Protein AF-A0A7J6SB47-F1 (afdb_monomer_lite)

pLDDT: mean 70.58, std 22.75, range [30.33, 93.31]

Sequence (101 aa):
FSFPIIGRFSPGEYVHVGPRTVVKAASIGNYVRIEEDCCLGEGCVVKGHSVILAGTKVPSRATVPPFHIVGPAAKGREGSKGGGKHGWSWSVYSVSVVRGA

InterPro domains:
  IPR011004 Trimeric LpxA-like superfamily [SSF51161] (7-70)
  IPR047125 Dynactin subunit 5 [PTHR46126] (12-71)

Foldseek 3Di:
DDAAADDAEDAEACEAAAECEHDLENEHEHQEYEYECEYEEHPEYEYECEYEDYNAYHYHVHYQDHNFYFYHDPPDPDDDDDDDDDDDPRPRPPPPDPDDD

Secondary structure (DSSP, 8-state):
----B-S-----TT-EE-TT-EE--SEE-TT-EE-TT-EEPTT-EE-TT-EE-TT-EEPTT-EE-TT-EE-PPP-PPS------SSS--------------

Structure (mmCIF, N/CA/C/O backbone):
data_AF-A0A7J6SB47-F1
#
_entry.id   AF-A0A7J6SB47-F1
#
loop_
_atom_site.group_PDB
_atom_site.id
_atom_site.type_symbol
_atom_site.label_atom_id
_atom_site.label_alt_id
_atom_site.label_comp_id
_atom_site.label_asym_id
_atom_site.label_entity_id
_atom_site.label_seq_id
_atom_site.pdbx_PDB_ins_code
_atom_site.Cartn_x
_atom_site.Cartn_y
_atom_site.Cartn_z
_atom_site.occupancy
_atom_site.B_iso_or_equiv
_atom_site.auth_seq_id
_atom_site.auth_comp_id
_atom_site.auth_asym_id
_atom_site.auth_atom_id
_atom_site.pdbx_PDB_model_num
ATOM 1 N N . PHE A 1 1 ? -4.007 -15.152 13.406 1.00 44.31 1 PHE A N 1
ATOM 2 C CA . PHE A 1 1 ? -4.472 -13.757 13.276 1.00 44.31 1 PHE A CA 1
ATOM 3 C C . PHE A 1 1 ? -4.820 -13.511 11.814 1.00 44.31 1 PHE A C 1
ATOM 5 O O . PHE A 1 1 ? -3.919 -13.311 11.015 1.00 44.31 1 PHE A O 1
ATOM 12 N N . SER A 1 2 ? -6.093 -13.667 11.442 1.00 42.19 2 SER A N 1
ATOM 13 C CA . SER A 1 2 ? -6.549 -13.512 10.053 1.00 42.19 2 SER A CA 1
ATOM 14 C C . SER A 1 2 ? -6.958 -12.057 9.834 1.00 42.19 2 SER A C 1
ATOM 16 O O . SER A 1 2 ? -7.840 -11.560 10.534 1.00 42.19 2 SER A O 1
ATOM 18 N N . PHE A 1 3 ? -6.279 -11.356 8.930 1.00 54.59 3 PHE A N 1
ATOM 19 C CA . PHE A 1 3 ? -6.657 -10.001 8.537 1.00 54.59 3 PHE A CA 1
ATOM 20 C C . PHE A 1 3 ? -7.805 -10.092 7.531 1.00 54.59 3 PHE A C 1
ATOM 22 O O . PHE A 1 3 ? -7.749 -10.940 6.639 1.00 54.59 3 PHE A O 1
ATOM 29 N N . PRO A 1 4 ? -8.850 -9.257 7.644 1.00 64.88 4 PRO A N 1
ATOM 30 C CA . PRO A 1 4 ? -9.959 -9.287 6.704 1.00 64.88 4 PRO A CA 1
ATOM 31 C C . PRO A 1 4 ? -9.487 -8.766 5.340 1.00 64.88 4 PRO A C 1
ATOM 33 O O . 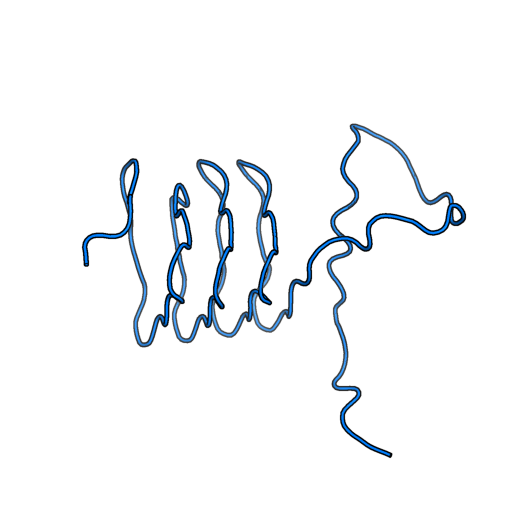PRO A 1 4 ? -9.461 -7.561 5.084 1.00 64.88 4 PRO A O 1
ATOM 36 N N . ILE A 1 5 ? -9.098 -9.697 4.472 1.00 67.50 5 ILE A N 1
ATOM 37 C CA . ILE A 1 5 ? -8.864 -9.463 3.051 1.00 67.50 5 ILE A CA 1
ATOM 38 C C . ILE A 1 5 ? -10.208 -9.670 2.358 1.00 67.50 5 ILE A C 1
ATOM 40 O O . ILE A 1 5 ? -10.733 -10.782 2.322 1.00 67.50 5 ILE A O 1
ATOM 44 N N . ILE A 1 6 ? -10.795 -8.586 1.856 1.00 64.50 6 ILE A N 1
ATOM 45 C CA . ILE A 1 6 ? -12.125 -8.617 1.239 1.00 64.50 6 ILE A CA 1
ATOM 46 C C . ILE A 1 6 ? -11.943 -8.389 -0.262 1.00 64.50 6 ILE A C 1
ATOM 48 O O . ILE A 1 6 ? -11.635 -7.277 -0.685 1.00 64.50 6 ILE A O 1
ATOM 52 N N . GLY A 1 7 ? -12.133 -9.447 -1.055 1.00 67.38 7 GLY A N 1
ATOM 53 C CA . GLY A 1 7 ? -12.016 -9.425 -2.517 1.00 67.38 7 GLY A CA 1
ATOM 54 C C . GLY A 1 7 ? -10.735 -10.069 -3.060 1.00 67.38 7 GLY A C 1
ATOM 55 O O . GLY A 1 7 ? -10.017 -10.775 -2.352 1.00 67.38 7 GLY A O 1
ATOM 56 N N . ARG A 1 8 ? -10.462 -9.853 -4.355 1.00 67.31 8 ARG A N 1
ATOM 57 C CA . ARG A 1 8 ? -9.254 -10.357 -5.025 1.00 67.31 8 ARG A CA 1
ATOM 58 C C . ARG A 1 8 ? -8.051 -9.522 -4.598 1.00 67.31 8 ARG A C 1
ATOM 60 O O . ARG A 1 8 ? -7.910 -8.376 -5.011 1.00 67.31 8 ARG A O 1
ATOM 67 N N . PHE A 1 9 ? -7.185 -10.129 -3.803 1.00 78.81 9 PHE A N 1
ATOM 68 C CA . PHE A 1 9 ? -5.968 -9.521 -3.288 1.00 78.81 9 PHE A CA 1
ATOM 69 C C . PHE A 1 9 ? -4.747 -10.086 -4.011 1.00 78.81 9 PHE A C 1
ATOM 71 O O . PHE A 1 9 ? -4.532 -11.295 -4.010 1.00 78.81 9 PHE A O 1
ATOM 78 N N . SER A 1 10 ? -3.962 -9.210 -4.637 1.00 82.56 10 SER A N 1
ATOM 79 C CA . SER A 1 10 ? -2.716 -9.566 -5.322 1.00 82.56 10 SER A CA 1
ATOM 80 C C . SER A 1 10 ? -1.556 -8.783 -4.699 1.00 82.56 10 SER A C 1
ATOM 82 O O . SER A 1 10 ? -1.293 -7.657 -5.135 1.00 82.56 10 SER A O 1
ATOM 84 N N . PRO A 1 11 ? -0.907 -9.316 -3.647 1.00 84.94 11 PRO A N 1
ATOM 85 C CA . PRO A 1 11 ? 0.294 -8.717 -3.088 1.00 84.94 11 PRO A CA 1
ATOM 86 C C . PRO A 1 11 ? 1.497 -8.976 -3.995 1.00 84.94 11 PRO A C 1
ATOM 88 O O . PRO A 1 11 ? 1.639 -10.059 -4.561 1.00 84.94 11 PRO A O 1
ATOM 91 N N . GLY A 1 12 ? 2.364 -7.978 -4.114 1.00 87.56 12 GLY A N 1
ATOM 92 C CA . GLY A 1 12 ? 3.689 -8.134 -4.692 1.00 87.56 12 GLY A CA 1
ATOM 93 C C . GLY A 1 12 ? 4.674 -8.805 -3.733 1.00 87.56 12 GLY A C 1
ATOM 94 O O . GLY A 1 12 ? 4.320 -9.314 -2.667 1.00 87.56 12 GLY A O 1
ATOM 95 N N . GLU A 1 13 ? 5.945 -8.757 -4.101 1.00 91.25 13 GLU A N 1
ATOM 96 C CA . GLU A 1 13 ? 7.050 -9.260 -3.288 1.00 91.25 13 GLU A CA 1
ATOM 97 C C . GLU A 1 13 ? 7.406 -8.272 -2.168 1.00 91.25 13 GLU A C 1
ATOM 99 O O . GLU A 1 13 ? 7.343 -7.054 -2.351 1.00 91.25 13 GLU A O 1
ATOM 104 N N . TYR A 1 14 ? 7.805 -8.787 -1.001 1.00 90.94 14 TYR A N 1
ATOM 105 C CA . TYR A 1 14 ? 8.198 -7.978 0.163 1.00 90.94 14 TYR A CA 1
ATOM 106 C C . TYR A 1 14 ? 7.128 -6.971 0.622 1.00 90.94 14 TYR A C 1
ATOM 108 O O . TYR A 1 14 ? 7.434 -5.831 0.979 1.00 90.94 14 TYR A O 1
ATOM 116 N N . VAL A 1 15 ? 5.861 -7.393 0.625 1.00 90.56 15 VAL A N 1
ATOM 117 C CA . VAL A 1 15 ? 4.756 -6.601 1.175 1.00 90.56 15 VAL A CA 1
ATOM 118 C C . VAL A 1 15 ? 4.632 -6.855 2.671 1.00 90.56 15 VAL A C 1
ATOM 120 O O . VAL A 1 15 ? 4.433 -7.987 3.110 1.00 90.56 15 VAL A O 1
ATOM 123 N N . HIS A 1 16 ? 4.708 -5.786 3.457 1.00 90.62 16 HIS A N 1
ATOM 124 C CA . HIS A 1 16 ? 4.464 -5.837 4.893 1.00 90.62 16 HIS A CA 1
ATOM 125 C C . HIS A 1 16 ? 3.112 -5.202 5.213 1.00 90.62 16 HIS A C 1
ATOM 127 O O . HIS A 1 16 ? 2.862 -4.066 4.811 1.00 90.62 16 HIS A O 1
ATOM 133 N N . VAL A 1 17 ? 2.259 -5.916 5.951 1.00 89.88 17 VAL A N 1
ATOM 134 C CA . VAL A 1 17 ? 0.939 -5.432 6.380 1.00 89.88 17 VAL A CA 1
ATOM 135 C C . VAL A 1 17 ? 0.876 -5.432 7.900 1.00 89.88 17 VAL A C 1
ATOM 137 O O . VAL A 1 17 ? 1.010 -6.479 8.532 1.00 89.88 17 VAL A O 1
ATOM 140 N N . GLY A 1 18 ? 0.690 -4.249 8.480 1.00 89.88 18 GLY A N 1
ATOM 141 C CA . GLY A 1 18 ? 0.565 -4.069 9.919 1.00 89.88 18 GLY A CA 1
ATOM 142 C C . GLY A 1 18 ? -0.736 -4.642 10.494 1.00 89.88 18 GLY A C 1
ATOM 143 O O . GLY A 1 18 ? -1.700 -4.900 9.767 1.00 89.88 18 GLY A O 1
ATOM 144 N N . PRO A 1 19 ? -0.784 -4.848 11.820 1.00 88.62 19 PRO A N 1
ATOM 145 C CA . PRO A 1 19 ? -1.958 -5.377 12.493 1.00 88.62 19 PRO A CA 1
ATOM 146 C C . PRO A 1 19 ? -3.172 -4.446 12.377 1.00 88.62 19 PRO A C 1
ATOM 148 O O . PRO A 1 19 ? -3.030 -3.240 12.201 1.00 88.62 19 PRO A O 1
ATOM 151 N N . ARG A 1 20 ? -4.383 -5.013 12.496 1.00 87.38 20 ARG A N 1
ATOM 152 C CA . ARG A 1 20 ? -5.676 -4.292 12.419 1.00 87.38 20 ARG A CA 1
ATOM 153 C C . ARG A 1 20 ? -5.935 -3.559 11.093 1.00 87.38 20 ARG A C 1
ATOM 155 O O . ARG A 1 20 ? -6.937 -2.865 10.958 1.00 87.38 20 ARG A O 1
ATOM 162 N N . THR A 1 21 ? -5.084 -3.768 10.093 1.00 86.94 21 THR A N 1
ATOM 163 C CA . THR A 1 21 ? -5.264 -3.210 8.758 1.00 86.94 21 THR A CA 1
ATOM 164 C C . THR A 1 21 ? -6.321 -3.984 7.976 1.00 86.94 21 THR A C 1
ATOM 166 O O . THR A 1 21 ? -6.327 -5.217 7.938 1.00 86.94 21 THR A O 1
ATOM 169 N N . VAL A 1 22 ? -7.214 -3.242 7.323 1.00 87.81 22 VAL A N 1
ATOM 170 C CA . VAL A 1 22 ? -8.248 -3.773 6.432 1.00 87.81 22 VAL A CA 1
ATOM 171 C C . VAL A 1 22 ? -7.830 -3.501 4.996 1.00 87.81 22 VAL A C 1
ATOM 173 O O . VAL A 1 22 ? -7.711 -2.345 4.581 1.00 87.81 22 VAL A O 1
ATOM 176 N N . VAL A 1 23 ? -7.642 -4.568 4.221 1.00 87.00 23 VAL A N 1
ATOM 177 C CA . VAL A 1 23 ? -7.234 -4.468 2.820 1.00 87.00 23 VAL A CA 1
ATOM 178 C C . VAL A 1 23 ? -8.386 -4.882 1.914 1.00 87.00 23 VAL A C 1
ATOM 180 O O . VAL A 1 23 ? -8.715 -6.062 1.808 1.00 87.00 23 VAL A O 1
ATOM 183 N N . LYS A 1 24 ? -8.981 -3.895 1.236 1.00 84.88 24 LYS A N 1
ATOM 184 C CA . LYS A 1 24 ? -9.910 -4.105 0.109 1.00 84.88 24 LYS A CA 1
ATOM 185 C C . LYS A 1 24 ? -9.255 -3.779 -1.244 1.00 84.88 24 LYS A C 1
ATOM 187 O O . LYS A 1 24 ? -9.920 -3.731 -2.276 1.00 84.88 24 LYS A O 1
ATOM 192 N N . ALA A 1 25 ? -7.948 -3.513 -1.228 1.00 66.06 25 ALA A N 1
ATOM 193 C CA . ALA A 1 25 ? -7.160 -3.138 -2.394 1.00 66.06 25 ALA A CA 1
ATOM 194 C C . ALA A 1 25 ? -7.136 -4.256 -3.439 1.00 66.06 25 ALA A C 1
ATOM 196 O O . ALA A 1 25 ? -6.976 -5.426 -3.094 1.00 66.06 25 ALA A O 1
ATOM 197 N N . ALA A 1 26 ? -7.204 -3.877 -4.715 1.00 68.75 26 ALA A N 1
ATOM 198 C CA . ALA A 1 26 ? -7.133 -4.837 -5.815 1.00 68.75 26 ALA A CA 1
ATOM 199 C C . ALA A 1 26 ? -5.687 -5.209 -6.186 1.00 68.75 26 ALA A C 1
ATOM 201 O O . ALA A 1 26 ? -5.443 -6.320 -6.651 1.00 68.75 26 ALA A O 1
ATOM 202 N N . SER A 1 27 ? -4.722 -4.299 -5.987 1.00 86.56 27 SER A N 1
ATOM 203 C CA . SER A 1 27 ? -3.326 -4.525 -6.380 1.00 86.56 27 SER A CA 1
ATOM 204 C C . SER A 1 27 ? -2.350 -3.807 -5.453 1.00 86.56 27 SER A C 1
ATOM 206 O O . SER A 1 27 ? -2.414 -2.582 -5.310 1.00 86.56 27 SER A O 1
ATOM 208 N N . ILE A 1 28 ? -1.417 -4.562 -4.871 1.00 90.44 28 ILE A N 1
ATOM 209 C CA . ILE A 1 28 ? -0.289 -4.026 -4.101 1.00 90.44 28 ILE A CA 1
ATOM 210 C C . ILE A 1 28 ? 1.006 -4.395 -4.824 1.00 90.44 28 ILE A C 1
ATOM 212 O O . ILE A 1 28 ? 1.222 -5.557 -5.143 1.00 90.44 28 ILE A O 1
ATOM 216 N N . GLY A 1 29 ? 1.848 -3.404 -5.104 1.00 90.44 29 GLY A N 1
ATOM 217 C CA . GLY A 1 29 ? 3.145 -3.587 -5.749 1.00 90.44 29 GLY A CA 1
ATOM 218 C C . GLY A 1 29 ? 4.220 -4.143 -4.813 1.00 90.44 29 GLY A C 1
ATOM 219 O O . GLY A 1 29 ? 3.975 -4.431 -3.645 1.00 90.44 29 GLY A O 1
ATOM 220 N N . ASN A 1 30 ? 5.437 -4.263 -5.339 1.00 92.38 30 ASN A N 1
ATOM 221 C CA . ASN A 1 30 ? 6.582 -4.800 -4.601 1.00 92.38 30 ASN A CA 1
ATOM 222 C C . ASN A 1 30 ? 7.159 -3.772 -3.616 1.00 92.38 30 ASN A C 1
ATOM 224 O O . ASN A 1 30 ? 7.093 -2.564 -3.864 1.00 92.38 30 ASN A O 1
ATOM 228 N N . TYR A 1 31 ? 7.770 -4.244 -2.528 1.00 93.31 31 TYR A N 1
ATOM 229 C CA . TYR A 1 31 ? 8.404 -3.402 -1.503 1.00 93.31 31 TYR A CA 1
ATOM 230 C C . TYR A 1 31 ? 7.456 -2.352 -0.906 1.00 93.31 31 TYR A C 1
ATOM 232 O O . TYR A 1 31 ? 7.833 -1.199 -0.688 1.00 93.31 31 TYR A O 1
ATOM 240 N N . VAL A 1 32 ? 6.201 -2.738 -0.672 1.00 91.88 32 VAL A N 1
ATOM 241 C CA . VAL A 1 32 ? 5.197 -1.869 -0.052 1.00 91.88 32 VAL A CA 1
ATOM 242 C C . VAL A 1 32 ? 5.144 -2.128 1.446 1.00 91.88 32 VAL A C 1
ATOM 244 O O . VAL A 1 32 ? 5.019 -3.270 1.896 1.00 91.88 32 VAL A O 1
ATOM 247 N N . ARG A 1 33 ? 5.186 -1.051 2.230 1.00 91.75 33 ARG A N 1
ATOM 248 C CA . ARG A 1 33 ? 5.047 -1.116 3.686 1.00 91.75 33 ARG A CA 1
ATOM 249 C C . ARG A 1 33 ? 3.735 -0.474 4.101 1.00 91.75 33 ARG A C 1
ATOM 251 O O . ARG A 1 33 ? 3.547 0.720 3.904 1.00 91.75 33 ARG A O 1
ATOM 258 N N . ILE A 1 34 ? 2.844 -1.261 4.684 1.00 91.50 34 ILE A N 1
ATOM 259 C CA . ILE A 1 34 ? 1.592 -0.792 5.271 1.00 91.50 34 ILE A CA 1
ATOM 260 C C . ILE A 1 34 ? 1.700 -0.957 6.779 1.00 91.50 34 ILE A C 1
ATOM 262 O O . ILE A 1 34 ? 1.995 -2.048 7.270 1.00 91.50 34 ILE A O 1
ATOM 266 N N . GLU A 1 35 ? 1.506 0.135 7.504 1.00 92.19 35 GLU A N 1
ATOM 267 C CA . GLU A 1 35 ? 1.522 0.142 8.963 1.00 92.19 35 GLU A CA 1
ATOM 268 C C . GLU A 1 35 ? 0.186 -0.351 9.551 1.00 92.19 35 GLU A C 1
ATOM 270 O O . GLU A 1 35 ? -0.624 -0.983 8.868 1.00 92.19 35 GLU A O 1
ATOM 275 N N . GLU A 1 36 ? -0.005 -0.167 10.856 1.00 91.75 36 GLU A N 1
ATOM 276 C CA . GLU A 1 36 ? -1.184 -0.633 11.587 1.00 91.75 36 GLU A CA 1
ATOM 277 C C . GLU A 1 36 ? -2.410 0.277 11.419 1.00 91.75 36 GLU A C 1
ATOM 279 O O . GLU A 1 36 ? -2.298 1.446 11.042 1.00 91.75 36 GLU A O 1
ATOM 284 N N . ASP A 1 37 ? -3.598 -0.277 11.683 1.00 89.38 37 ASP A N 1
ATOM 285 C CA . ASP A 1 37 ? -4.887 0.438 11.636 1.00 89.38 37 ASP A CA 1
ATOM 286 C C . ASP A 1 37 ? -5.155 1.170 10.305 1.00 89.38 37 ASP A C 1
ATOM 288 O O . ASP A 1 37 ? -5.847 2.191 10.250 1.00 89.38 37 ASP A O 1
ATOM 292 N N . CYS A 1 38 ? -4.602 0.657 9.206 1.00 88.00 38 CYS A N 1
ATOM 293 C CA . CYS A 1 38 ? -4.815 1.227 7.884 1.00 88.00 38 CYS A CA 1
ATOM 294 C C . CYS A 1 38 ? -6.101 0.682 7.251 1.00 88.00 38 CYS A C 1
ATOM 296 O O . CYS A 1 38 ? -6.440 -0.495 7.386 1.00 88.00 38 CYS A O 1
ATOM 298 N N . CYS A 1 39 ? -6.797 1.519 6.484 1.00 88.25 39 CYS A N 1
ATOM 299 C CA . CYS A 1 39 ? -7.945 1.092 5.685 1.00 88.25 39 CYS A CA 1
ATOM 300 C C . CYS A 1 39 ? -7.670 1.362 4.211 1.00 88.25 39 CYS A C 1
ATOM 302 O O . CYS A 1 39 ? -7.668 2.517 3.781 1.00 88.25 39 CYS A O 1
ATOM 304 N N . LEU A 1 40 ? -7.477 0.302 3.430 1.00 87.94 40 LEU A N 1
ATOM 305 C CA . LEU A 1 40 ? -7.348 0.399 1.981 1.00 87.94 40 LEU A CA 1
ATOM 306 C C . LEU A 1 40 ? -8.704 0.162 1.319 1.00 87.94 40 LEU A C 1
ATOM 308 O O . LEU A 1 40 ? -9.316 -0.892 1.508 1.00 87.94 40 LEU A O 1
ATOM 312 N N . GLY A 1 41 ? -9.172 1.160 0.571 1.00 85.12 41 GLY A N 1
ATOM 313 C CA . GLY A 1 41 ? -10.442 1.136 -0.141 1.00 85.12 41 GLY A CA 1
ATOM 314 C C . GLY A 1 41 ? -10.491 0.121 -1.281 1.00 85.12 41 GLY A C 1
ATOM 315 O O . GLY A 1 41 ? -9.481 -0.415 -1.735 1.00 85.12 41 GLY A O 1
ATOM 316 N N . GLU A 1 42 ? -11.703 -0.141 -1.756 1.00 85.06 42 GLU A N 1
ATOM 317 C CA . GLU A 1 42 ? -11.942 -1.128 -2.805 1.00 85.06 42 GLU A CA 1
ATOM 318 C C . GLU A 1 42 ? -11.341 -0.681 -4.140 1.00 85.06 42 GLU A C 1
ATOM 320 O O . GLU A 1 42 ? -11.516 0.465 -4.564 1.00 85.06 42 GLU A O 1
ATOM 325 N N . GLY A 1 43 ? -10.619 -1.576 -4.815 1.00 81.50 43 GLY A N 1
ATOM 326 C CA . GLY A 1 43 ? -10.035 -1.268 -6.122 1.00 81.50 43 GLY A CA 1
ATOM 327 C C . GLY A 1 43 ? -8.911 -0.231 -6.078 1.00 81.50 43 GLY A C 1
ATOM 328 O O . GLY A 1 43 ? -8.534 0.286 -7.128 1.00 81.50 43 GLY A O 1
ATOM 329 N N . CYS A 1 44 ? -8.381 0.108 -4.896 1.00 85.62 44 CYS A N 1
ATOM 330 C CA . CYS A 1 44 ? -7.201 0.958 -4.831 1.00 85.62 44 CYS A CA 1
ATOM 331 C C . CYS A 1 44 ? -5.964 0.206 -5.346 1.00 85.62 44 CYS A C 1
ATOM 333 O O . CYS A 1 44 ? -5.845 -1.018 -5.199 1.00 85.62 44 CYS A O 1
ATOM 335 N N . VAL A 1 45 ? -5.041 0.963 -5.931 1.00 87.50 45 VAL A N 1
ATOM 336 C CA . VAL A 1 45 ? -3.786 0.463 -6.495 1.00 87.50 45 VAL A CA 1
ATOM 337 C C . VAL A 1 45 ? -2.638 1.109 -5.740 1.00 87.50 45 VAL A C 1
ATOM 339 O O . VAL A 1 45 ? -2.475 2.328 -5.783 1.00 87.50 45 VAL A O 1
ATOM 342 N N . VAL A 1 46 ? -1.830 0.298 -5.063 1.00 88.94 46 VAL A N 1
ATOM 343 C CA . VAL A 1 46 ? -0.613 0.767 -4.397 1.00 88.94 46 VAL A CA 1
ATOM 344 C C . VAL A 1 46 ? 0.577 0.341 -5.235 1.00 88.94 46 VAL A C 1
ATOM 346 O O . VAL A 1 46 ? 0.851 -0.851 -5.347 1.00 88.94 46 VAL A O 1
ATOM 349 N N . LYS A 1 47 ? 1.265 1.294 -5.866 1.00 89.56 47 LYS A N 1
ATOM 350 C CA . LYS A 1 47 ? 2.481 0.992 -6.631 1.00 89.56 47 LYS A CA 1
ATOM 351 C C . LYS A 1 47 ? 3.664 0.722 -5.691 1.00 89.56 47 LYS A C 1
ATOM 353 O O . LYS A 1 47 ? 3.597 0.994 -4.496 1.00 89.56 47 LYS A O 1
ATOM 358 N N . GLY A 1 48 ? 4.720 0.124 -6.241 1.00 89.50 48 GLY A N 1
ATOM 359 C CA . GLY A 1 48 ? 5.859 -0.351 -5.458 1.00 89.50 48 GLY A CA 1
ATOM 360 C C . GLY A 1 48 ? 6.689 0.757 -4.804 1.00 89.50 48 GLY A C 1
ATOM 361 O O . GLY A 1 48 ? 6.637 1.914 -5.223 1.00 89.50 48 GLY A O 1
ATOM 362 N N . HIS A 1 49 ? 7.474 0.380 -3.792 1.00 90.38 49 HIS A N 1
ATOM 363 C CA . HIS A 1 49 ? 8.308 1.283 -2.982 1.00 90.38 49 HIS A CA 1
ATOM 364 C C . HIS A 1 49 ? 7.536 2.376 -2.232 1.00 90.38 49 HIS A C 1
ATOM 366 O O . HIS A 1 49 ? 8.093 3.426 -1.909 1.00 90.38 49 HIS A O 1
ATOM 372 N N . SER A 1 50 ? 6.256 2.141 -1.959 1.00 89.06 50 SER A N 1
ATOM 373 C CA . SER A 1 50 ? 5.409 3.098 -1.256 1.00 89.06 50 SER A CA 1
ATOM 374 C C . SER A 1 50 ? 5.148 2.670 0.183 1.00 89.06 50 SER A C 1
ATOM 376 O O . SER A 1 50 ? 5.111 1.480 0.513 1.00 89.06 50 SER A O 1
ATOM 378 N N . VAL A 1 51 ? 4.975 3.664 1.049 1.00 90.31 51 VAL A N 1
ATOM 379 C CA . VAL A 1 51 ? 4.761 3.477 2.485 1.00 90.31 51 VAL A CA 1
ATOM 380 C C . VAL A 1 51 ? 3.425 4.093 2.872 1.00 90.31 51 VAL A C 1
ATOM 382 O O . VAL A 1 51 ? 3.174 5.260 2.591 1.00 90.31 51 VAL A O 1
ATOM 385 N N . ILE A 1 52 ? 2.569 3.312 3.519 1.00 89.69 52 ILE A N 1
ATOM 386 C CA . ILE A 1 52 ? 1.294 3.753 4.080 1.00 89.69 52 ILE A CA 1
ATOM 387 C C . ILE A 1 52 ? 1.463 3.819 5.599 1.00 89.69 52 ILE A C 1
ATOM 389 O O . ILE A 1 52 ? 1.677 2.785 6.232 1.00 89.69 52 ILE A O 1
ATOM 393 N N . LEU A 1 53 ? 1.392 5.026 6.162 1.00 90.88 53 LEU A N 1
ATOM 394 C CA . LEU A 1 53 ? 1.570 5.263 7.598 1.00 90.88 53 LEU A CA 1
ATOM 395 C C . LEU A 1 53 ? 0.345 4.827 8.406 1.00 90.88 53 LEU A C 1
ATOM 397 O O . LEU A 1 53 ? -0.767 4.758 7.873 1.00 90.88 53 LEU A O 1
ATOM 401 N N . ALA A 1 54 ? 0.539 4.597 9.702 1.00 89.44 54 ALA A N 1
ATOM 402 C CA . ALA A 1 54 ? -0.499 4.110 10.599 1.00 89.44 54 ALA A CA 1
ATOM 403 C C . ALA A 1 54 ? -1.740 5.019 10.609 1.00 89.44 54 ALA A C 1
ATOM 405 O O . ALA A 1 54 ? -1.644 6.250 10.548 1.00 89.44 54 ALA A O 1
ATOM 406 N N . GLY A 1 55 ? -2.928 4.411 10.660 1.00 86.50 55 GLY A N 1
ATOM 407 C CA . GLY A 1 55 ? -4.203 5.140 10.657 1.00 86.50 55 GLY A CA 1
ATOM 408 C C . GLY A 1 55 ? -4.582 5.786 9.316 1.00 86.50 55 GLY A C 1
ATOM 409 O O . GLY A 1 55 ? -5.560 6.539 9.247 1.00 86.50 55 GLY A O 1
ATOM 410 N N . THR A 1 56 ? -3.839 5.516 8.237 1.00 85.94 56 THR A N 1
ATOM 411 C CA . THR A 1 56 ? -4.152 6.053 6.907 1.00 85.94 56 THR A CA 1
ATOM 412 C C . THR A 1 56 ? -5.381 5.373 6.309 1.00 85.94 56 THR A C 1
ATOM 414 O O . THR A 1 56 ? -5.517 4.148 6.315 1.00 85.94 56 THR A O 1
ATOM 417 N N . LYS A 1 57 ? -6.270 6.180 5.722 1.00 87.44 57 LYS A N 1
ATOM 418 C CA . LYS A 1 57 ? -7.436 5.706 4.968 1.00 87.44 57 LYS A CA 1
ATOM 419 C C . LYS A 1 57 ? -7.263 6.048 3.495 1.00 87.44 57 LYS A C 1
ATOM 421 O O . LYS A 1 57 ? -7.382 7.209 3.112 1.00 87.44 57 LYS A O 1
ATOM 426 N N . VAL A 1 58 ? -6.986 5.035 2.681 1.00 85.38 58 VAL A N 1
ATOM 427 C CA . VAL A 1 58 ? -6.875 5.178 1.228 1.00 85.38 58 VAL A CA 1
ATOM 428 C C . VAL A 1 58 ? -8.269 5.004 0.617 1.00 85.38 58 VAL A C 1
ATOM 430 O O . VAL A 1 58 ? -8.910 3.981 0.870 1.00 85.38 58 VAL A O 1
ATOM 433 N N . PRO A 1 59 ? -8.769 5.971 -0.169 1.00 83.12 59 PRO A N 1
ATOM 434 C CA . PRO A 1 59 ? -10.090 5.865 -0.770 1.00 83.12 59 PRO A CA 1
ATOM 435 C C . PRO A 1 59 ? -10.169 4.742 -1.815 1.00 83.12 59 PRO A C 1
ATOM 437 O O . PRO A 1 59 ? -9.168 4.316 -2.394 1.00 83.12 59 PRO A O 1
ATOM 440 N N . SER A 1 60 ? -11.386 4.263 -2.075 1.00 84.62 60 SER A N 1
ATOM 441 C CA . SER A 1 60 ? -11.646 3.303 -3.153 1.00 84.62 60 SER A CA 1
ATOM 442 C C . SER A 1 60 ? -11.242 3.890 -4.508 1.00 84.62 60 SER A C 1
ATOM 444 O O . SER A 1 60 ? -11.429 5.082 -4.747 1.00 84.62 60 SER A O 1
ATOM 446 N N . ARG A 1 61 ? -10.695 3.056 -5.402 1.00 82.50 61 ARG A N 1
ATOM 447 C CA . ARG A 1 61 ? -10.159 3.449 -6.725 1.00 82.50 61 ARG A CA 1
ATOM 448 C C . ARG A 1 61 ? -9.041 4.505 -6.690 1.00 82.50 61 ARG A C 1
ATOM 450 O O . ARG A 1 61 ? -8.691 5.057 -7.731 1.00 82.50 61 ARG A O 1
ATOM 457 N N . ALA A 1 6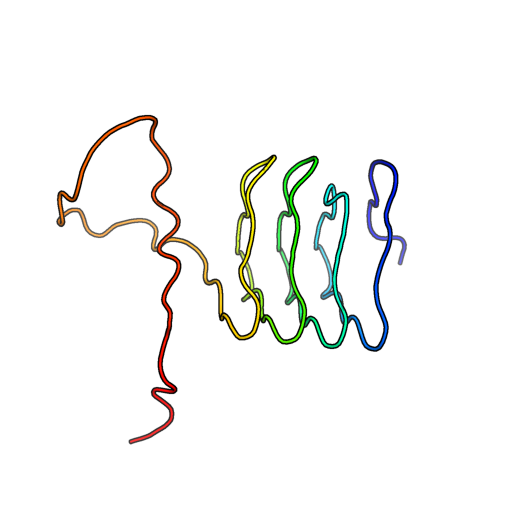2 ? -8.453 4.777 -5.525 1.00 81.50 62 ALA A N 1
ATOM 458 C CA . ALA A 1 62 ? -7.287 5.646 -5.428 1.00 81.50 62 ALA A CA 1
ATOM 459 C C . ALA A 1 62 ? -6.032 4.939 -5.952 1.00 81.50 62 ALA A C 1
ATOM 461 O O . ALA A 1 62 ? -5.868 3.729 -5.783 1.00 81.50 62 ALA A O 1
ATOM 462 N N . THR A 1 63 ? -5.130 5.705 -6.562 1.00 86.62 63 THR A N 1
ATOM 463 C CA . THR A 1 63 ? -3.832 5.201 -7.020 1.00 86.62 63 THR A CA 1
ATOM 464 C C . THR A 1 63 ? -2.725 5.880 -6.239 1.00 86.62 63 THR A C 1
ATOM 466 O O . THR A 1 63 ? -2.549 7.092 -6.343 1.00 86.62 63 THR A O 1
ATOM 469 N N . VAL A 1 64 ? -1.956 5.092 -5.492 1.00 86.00 64 VAL A N 1
ATOM 470 C CA . VAL A 1 64 ? -0.727 5.553 -4.849 1.00 86.00 64 VAL A CA 1
ATOM 471 C C . VAL A 1 64 ? 0.419 5.372 -5.850 1.00 86.00 64 VAL A C 1
ATOM 473 O O . VAL A 1 64 ? 0.695 4.233 -6.244 1.00 86.00 64 VAL A O 1
ATOM 476 N N . PRO A 1 65 ? 1.063 6.461 -6.311 1.00 85.62 65 PRO A N 1
ATOM 477 C CA . PRO A 1 65 ? 2.233 6.385 -7.183 1.00 85.62 65 PRO A CA 1
ATOM 478 C C . PRO A 1 65 ? 3.408 5.651 -6.508 1.00 85.62 65 PRO A C 1
ATOM 480 O O . PRO A 1 65 ? 3.385 5.463 -5.291 1.00 85.62 65 PRO A O 1
ATOM 483 N N . PRO A 1 66 ? 4.416 5.181 -7.272 1.00 86.19 66 PRO A N 1
ATOM 484 C CA . PRO A 1 66 ? 5.569 4.521 -6.674 1.00 86.19 66 PRO A CA 1
ATOM 485 C C . PRO A 1 66 ? 6.431 5.544 -5.924 1.00 86.19 66 PRO A C 1
ATOM 487 O O . PRO A 1 66 ? 6.360 6.741 -6.219 1.00 86.19 66 PRO A O 1
ATOM 490 N N . PHE A 1 67 ? 7.255 5.074 -4.986 1.00 86.44 67 PHE A N 1
ATOM 491 C CA . PHE A 1 67 ? 8.171 5.916 -4.197 1.00 86.44 67 PHE A CA 1
ATOM 492 C C . PHE A 1 67 ? 7.468 7.019 -3.388 1.00 86.44 67 PHE A C 1
ATOM 494 O O . PHE A 1 67 ? 8.008 8.111 -3.221 1.00 86.44 67 PHE A O 1
ATOM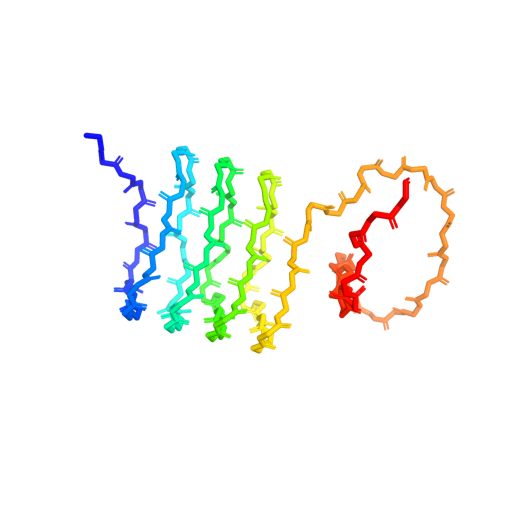 501 N N . HIS A 1 68 ? 6.249 6.759 -2.910 1.00 82.44 68 HIS A N 1
ATOM 502 C CA . HIS A 1 68 ? 5.465 7.736 -2.155 1.00 82.44 68 HIS A CA 1
ATOM 503 C C . HIS A 1 68 ? 5.170 7.282 -0.734 1.00 82.44 68 HIS A C 1
ATOM 505 O O . HIS A 1 68 ? 4.940 6.103 -0.467 1.00 82.44 68 HIS A O 1
ATOM 511 N N . ILE A 1 69 ? 5.109 8.255 0.172 1.00 86.31 69 ILE A N 1
ATOM 512 C CA . ILE A 1 69 ? 4.692 8.046 1.554 1.00 86.31 69 ILE A CA 1
ATOM 513 C C . ILE A 1 69 ? 3.314 8.683 1.723 1.00 86.31 69 ILE A C 1
ATOM 515 O O . ILE A 1 69 ? 3.146 9.884 1.525 1.00 86.31 69 ILE A O 1
ATOM 519 N N . VAL A 1 70 ? 2.319 7.874 2.073 1.00 83.94 70 VAL A N 1
ATOM 520 C CA . VAL A 1 70 ? 0.943 8.319 2.300 1.00 83.94 70 VAL A CA 1
ATOM 521 C C . VAL A 1 70 ? 0.669 8.282 3.793 1.00 83.94 70 VAL A C 1
ATOM 523 O O . VAL A 1 70 ? 0.776 7.231 4.422 1.00 83.94 70 VAL A O 1
ATOM 526 N N . GLY A 1 71 ? 0.323 9.440 4.347 1.00 83.88 71 GLY A N 1
ATOM 527 C CA . GLY A 1 71 ? -0.063 9.586 5.743 1.00 83.88 71 GLY A CA 1
ATOM 528 C C . GLY A 1 71 ? -1.562 9.785 5.933 1.00 83.88 71 GLY A C 1
ATOM 529 O O . GLY A 1 71 ? -2.274 10.107 4.973 1.00 83.88 71 GLY A O 1
ATOM 530 N N . PRO A 1 72 ? -2.055 9.649 7.176 1.00 75.94 72 PRO A N 1
ATOM 531 C CA . PRO A 1 72 ? -3.411 10.049 7.497 1.00 75.94 72 PRO A CA 1
ATOM 532 C C . PRO A 1 72 ? -3.573 11.537 7.180 1.00 75.94 72 PRO A C 1
ATOM 534 O O . PRO A 1 72 ? -2.743 12.364 7.559 1.00 75.94 72 PRO A O 1
ATOM 537 N N . ALA A 1 73 ? -4.653 11.889 6.479 1.00 61.16 73 ALA A N 1
ATOM 538 C CA . ALA A 1 73 ? -5.028 13.286 6.331 1.00 61.16 73 ALA A CA 1
ATOM 539 C C . ALA A 1 73 ? -5.230 13.853 7.740 1.00 61.16 73 ALA A C 1
ATOM 541 O O . ALA A 1 73 ? -6.044 13.327 8.505 1.00 61.16 73 ALA A O 1
ATOM 542 N N . ALA A 1 74 ? -4.453 14.879 8.096 1.00 52.56 74 ALA A N 1
ATOM 543 C CA . ALA A 1 74 ? -4.568 15.535 9.387 1.00 52.56 74 ALA A CA 1
ATOM 544 C C . ALA A 1 74 ? -6.042 15.888 9.618 1.00 52.56 74 ALA A C 1
ATOM 546 O O . ALA A 1 74 ? -6.647 16.624 8.836 1.00 52.56 74 ALA A O 1
ATOM 547 N N . LYS A 1 75 ? -6.640 15.324 10.672 1.00 42.03 75 LYS A N 1
ATOM 548 C CA . LYS A 1 75 ? -7.946 15.757 11.170 1.00 42.03 75 LYS A CA 1
ATOM 549 C C . LYS A 1 75 ? -7.776 17.246 11.488 1.00 42.03 75 LYS A C 1
ATOM 551 O O . LYS A 1 75 ? -7.003 17.580 12.378 1.00 42.03 75 LYS A O 1
ATOM 556 N N . GLY A 1 76 ? -8.347 18.107 10.646 1.00 40.44 76 GLY A N 1
ATOM 557 C CA . GLY A 1 76 ? -7.833 19.456 10.415 1.00 40.44 76 GLY A CA 1
ATOM 558 C C . GLY A 1 76 ? -7.568 20.290 11.670 1.00 40.44 76 GLY A C 1
ATOM 559 O O . GLY A 1 76 ? -8.351 20.295 12.617 1.00 40.44 76 GLY A O 1
ATOM 560 N N . ARG A 1 77 ? -6.522 21.115 11.602 1.00 33.50 77 ARG A N 1
ATOM 561 C CA . ARG A 1 77 ? -6.770 22.542 11.799 1.00 33.50 77 ARG A CA 1
ATOM 562 C C . ARG A 1 77 ? -7.235 23.078 10.453 1.00 33.50 77 ARG A C 1
ATOM 564 O O . ARG A 1 77 ? -6.593 22.847 9.433 1.00 33.50 77 ARG A O 1
ATOM 571 N N . GLU A 1 78 ? -8.411 23.681 10.465 1.00 45.44 78 GLU A N 1
ATOM 572 C CA . GLU A 1 78 ? -9.019 24.344 9.324 1.00 4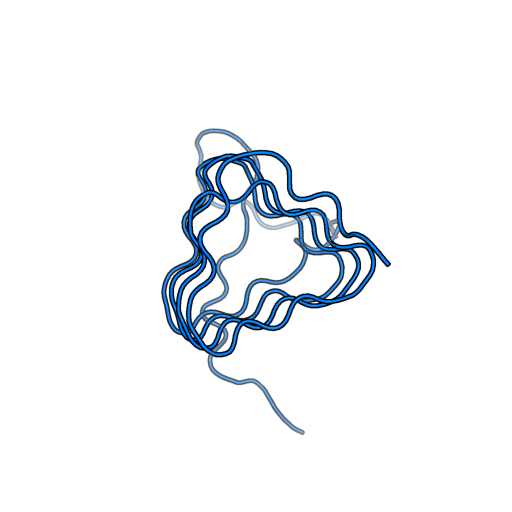5.44 78 GLU A CA 1
ATOM 573 C C . GLU A 1 78 ? -8.038 25.331 8.679 1.00 45.44 78 GLU A C 1
ATOM 575 O O . GLU A 1 78 ? -7.413 26.124 9.378 1.00 45.44 78 GLU A O 1
ATOM 580 N N . GLY A 1 79 ? -7.898 25.269 7.352 1.00 39.91 79 GLY A N 1
ATOM 581 C CA . GLY A 1 79 ? -7.153 26.266 6.584 1.00 39.91 79 GLY A CA 1
ATOM 582 C C . GLY A 1 79 ? -6.067 25.700 5.672 1.00 39.91 79 GLY A C 1
ATOM 583 O O . GLY A 1 79 ? -4.888 25.798 5.971 1.00 39.91 79 GLY A O 1
ATOM 584 N N . SER A 1 80 ? -6.461 25.193 4.505 1.00 38.84 80 SER A N 1
ATOM 585 C CA . SER A 1 80 ? -5.935 25.709 3.234 1.00 38.84 80 SER A CA 1
ATOM 586 C C . SER A 1 80 ? -6.820 25.207 2.094 1.00 38.84 80 SER A C 1
ATOM 588 O O . SER A 1 80 ? -6.919 24.009 1.830 1.00 38.84 80 SER A O 1
ATOM 590 N N . LYS A 1 81 ? -7.539 26.136 1.459 1.00 44.31 81 LYS A N 1
ATOM 591 C CA . LYS A 1 81 ? -8.302 25.890 0.233 1.00 44.31 81 LYS A CA 1
ATOM 592 C C . LYS A 1 81 ? -7.325 25.576 -0.901 1.00 44.31 81 LYS A C 1
ATOM 594 O O . LYS A 1 81 ? -6.454 26.387 -1.191 1.00 44.31 81 LYS A O 1
ATOM 599 N N . GLY A 1 82 ? -7.549 24.470 -1.605 1.00 31.34 82 GLY A N 1
ATOM 600 C CA . GLY A 1 82 ? -6.871 24.163 -2.861 1.00 31.34 82 GLY A CA 1
ATOM 601 C C . GLY A 1 82 ? -7.705 23.239 -3.747 1.00 31.34 82 GLY A C 1
ATOM 602 O O . GLY A 1 82 ? -7.591 22.031 -3.627 1.00 31.34 82 GLY A O 1
ATOM 603 N N . GLY A 1 83 ? -8.534 23.835 -4.616 1.00 30.55 83 GLY A N 1
ATOM 604 C CA . GLY A 1 83 ? -9.001 23.274 -5.897 1.00 30.55 83 GLY A CA 1
ATOM 605 C C . GLY A 1 83 ? -10.039 22.141 -5.879 1.00 30.55 83 GLY A C 1
ATOM 606 O O . GLY A 1 83 ? -9.738 21.018 -5.506 1.00 30.55 83 GLY A O 1
ATOM 607 N N . GLY A 1 84 ? -11.254 22.414 -6.377 1.00 30.33 84 GLY A N 1
ATOM 608 C CA . GLY A 1 84 ? -12.290 21.402 -6.654 1.00 30.33 84 GLY A CA 1
ATOM 609 C C . GLY A 1 84 ? -11.822 20.308 -7.630 1.00 30.33 84 GLY A C 1
ATOM 610 O O . GLY A 1 84 ? -10.906 20.521 -8.413 1.00 30.33 84 GLY A O 1
ATOM 611 N N . LYS A 1 85 ? -12.442 19.127 -7.690 1.00 35.38 85 LYS A N 1
ATOM 612 C CA . LYS A 1 85 ? -13.868 18.786 -7.547 1.00 35.38 85 LYS A CA 1
ATOM 613 C C . LYS A 1 85 ? -13.956 17.369 -6.941 1.00 35.38 85 LYS A C 1
ATOM 615 O O . LYS A 1 85 ? -13.030 16.607 -7.150 1.00 35.38 85 LYS A O 1
ATOM 620 N N . HIS A 1 86 ? -15.053 17.061 -6.234 1.00 32.28 86 HIS A N 1
ATOM 621 C CA . HIS A 1 86 ? -15.329 15.871 -5.393 1.00 32.28 86 HIS A CA 1
ATOM 622 C C . HIS A 1 86 ? -14.380 15.682 -4.190 1.00 32.28 86 HIS A C 1
ATOM 624 O O . HIS A 1 86 ? -13.197 15.4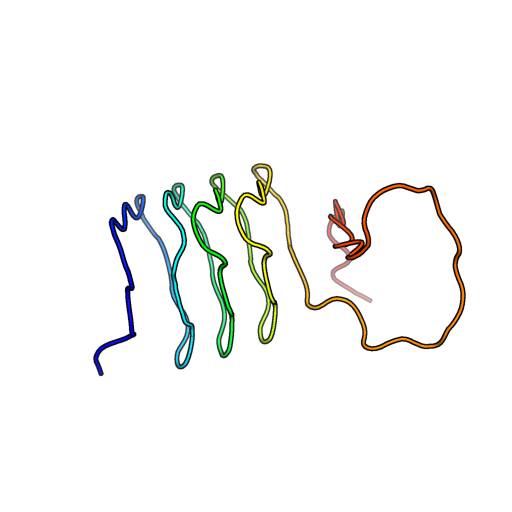10 -4.331 1.00 32.28 86 HIS A O 1
ATOM 630 N N . GLY A 1 87 ? -14.931 15.898 -2.986 1.00 34.00 87 GLY A N 1
ATOM 631 C CA . GLY A 1 87 ? -14.202 15.980 -1.719 1.00 34.00 87 GLY A CA 1
ATOM 632 C C . GLY A 1 87 ? -13.384 14.734 -1.375 1.00 34.00 87 GLY A C 1
ATOM 633 O O . GLY A 1 87 ? -13.575 13.682 -1.974 1.00 34.00 87 GLY A O 1
ATOM 634 N N . TRP A 1 88 ? -12.547 14.876 -0.341 1.00 33.56 88 TRP A N 1
ATOM 635 C CA . TRP A 1 88 ? -11.443 13.999 0.088 1.00 33.56 88 TRP A CA 1
ATOM 636 C C . TRP A 1 88 ? -10.122 14.318 -0.640 1.00 33.56 88 TRP A C 1
ATOM 638 O O . TRP A 1 88 ? -9.684 13.597 -1.526 1.00 33.56 88 TRP A O 1
ATOM 648 N N . SER A 1 89 ? -9.459 15.411 -0.235 1.00 33.12 89 SER A N 1
ATOM 649 C CA . SER A 1 89 ? -8.066 15.702 -0.609 1.00 33.12 89 SER A CA 1
ATOM 650 C C . SER A 1 89 ? -7.128 14.843 0.242 1.00 33.12 89 SER A C 1
ATOM 652 O O . SER A 1 89 ? -6.760 15.213 1.356 1.00 33.12 89 SER A O 1
ATOM 654 N N . TRP A 1 90 ? -6.756 13.672 -0.266 1.00 44.31 90 TRP A N 1
ATOM 655 C CA . TRP A 1 90 ? -5.592 12.934 0.212 1.00 44.31 90 TRP A CA 1
ATOM 656 C C . TRP A 1 90 ? -4.380 13.705 -0.294 1.00 44.31 90 TRP A C 1
ATOM 658 O O . TRP A 1 90 ? -4.139 13.791 -1.495 1.00 44.31 90 TRP A O 1
ATOM 668 N N . SER A 1 91 ? -3.651 14.339 0.620 1.00 41.62 91 SER A N 1
ATOM 669 C CA . SER A 1 91 ? -2.396 14.975 0.257 1.00 41.62 91 SER A CA 1
ATOM 670 C C . SER A 1 91 ? -1.413 13.851 -0.054 1.00 41.62 91 SER A C 1
ATOM 672 O O . SER A 1 91 ? -0.863 13.219 0.850 1.00 41.62 91 SER A O 1
ATOM 674 N N . VAL A 1 92 ? -1.254 13.545 -1.344 1.00 44.62 92 VAL A N 1
ATOM 675 C CA . VAL A 1 92 ? -0.101 12.801 -1.845 1.00 44.62 92 VAL A CA 1
ATOM 676 C C . VAL A 1 92 ? 1.082 13.714 -1.604 1.00 44.62 92 VAL A C 1
ATOM 678 O O . VAL A 1 92 ? 1.477 14.506 -2.456 1.00 44.62 92 VAL A O 1
ATOM 681 N N . TYR A 1 93 ? 1.606 13.674 -0.388 1.00 41.75 93 TYR A N 1
ATOM 682 C CA . TYR A 1 93 ? 2.880 14.288 -0.149 1.00 41.75 93 TYR A CA 1
ATOM 683 C C . TYR A 1 93 ? 3.896 13.410 -0.876 1.00 41.75 93 TYR A C 1
ATOM 685 O O . TYR A 1 93 ? 4.239 12.315 -0.435 1.00 41.75 93 TYR A O 1
ATOM 693 N N . SER A 1 94 ? 4.414 13.907 -1.993 1.00 33.34 94 SER A N 1
ATOM 694 C CA . SER A 1 94 ? 5.808 13.642 -2.326 1.00 33.34 94 SER A CA 1
ATOM 695 C C . SER A 1 94 ? 6.641 14.281 -1.205 1.00 33.34 94 SER A C 1
ATOM 697 O O . SER A 1 94 ? 7.182 15.372 -1.374 1.00 33.34 94 SER A O 1
ATOM 699 N N . VAL A 1 95 ? 6.670 13.678 -0.008 1.00 36.12 95 VAL A N 1
ATOM 700 C CA . VAL A 1 95 ? 7.635 14.072 1.020 1.00 36.12 95 VAL A CA 1
ATOM 701 C C . VAL A 1 95 ? 8.981 13.577 0.515 1.00 36.12 95 VAL A C 1
ATOM 703 O O . VAL A 1 95 ? 9.350 12.419 0.706 1.00 36.12 95 VAL A O 1
ATOM 706 N N . SER A 1 96 ? 9.719 14.479 -0.131 1.00 31.42 96 SER A N 1
ATOM 707 C CA . SER A 1 96 ? 11.173 14.484 -0.042 1.00 31.42 96 SER A CA 1
ATOM 708 C C . SER A 1 96 ? 11.511 14.350 1.435 1.00 31.42 96 SER A C 1
ATOM 710 O O . SER A 1 96 ? 11.078 15.177 2.234 1.00 31.42 96 SER A O 1
ATOM 712 N N . VAL A 1 97 ? 12.184 13.256 1.783 1.00 34.81 97 VAL A N 1
ATOM 713 C CA . VAL A 1 97 ? 12.703 12.925 3.112 1.00 34.81 97 VAL A CA 1
ATOM 714 C C . VAL A 1 97 ? 12.952 14.185 3.947 1.00 34.81 97 VAL A C 1
ATOM 716 O O . VAL A 1 97 ? 13.925 14.896 3.722 1.00 34.81 97 VAL A O 1
ATOM 719 N N . VAL A 1 98 ? 12.101 14.439 4.941 1.00 36.34 98 VAL A N 1
ATOM 720 C CA . VAL A 1 98 ? 12.489 15.253 6.095 1.00 36.34 98 VAL A CA 1
ATOM 721 C C . VAL A 1 98 ? 12.726 14.271 7.228 1.00 36.34 98 VAL A C 1
ATOM 723 O O . VAL A 1 98 ? 11.839 13.953 8.017 1.00 36.34 98 VAL A O 1
ATOM 726 N N . ARG A 1 99 ? 13.936 13.713 7.248 1.00 32.12 99 ARG A N 1
ATOM 727 C CA . ARG A 1 99 ? 14.517 13.143 8.459 1.00 32.12 99 ARG A CA 1
ATOM 728 C C . ARG A 1 99 ? 15.598 14.099 8.942 1.00 32.12 99 ARG A C 1
ATOM 730 O O . ARG A 1 99 ? 16.611 14.240 8.272 1.00 32.12 99 ARG A O 1
ATOM 737 N N . GLY A 1 100 ? 15.367 14.661 10.125 1.00 34.81 100 GLY A N 1
ATOM 738 C CA . GLY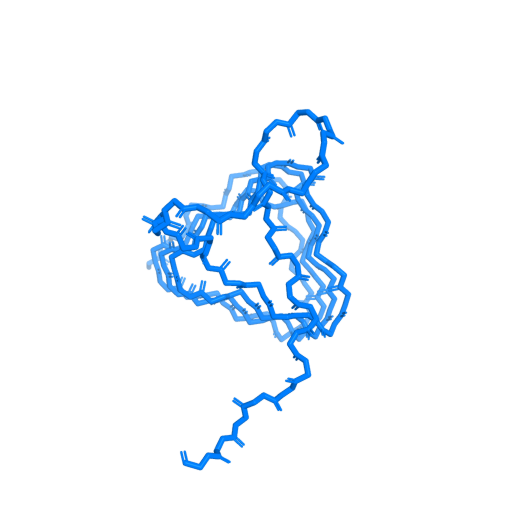 A 1 100 ? 16.412 15.093 11.050 1.00 34.81 100 GLY A CA 1
ATOM 739 C C . GLY A 1 100 ? 16.803 16.566 10.987 1.00 34.81 100 GLY A C 1
ATOM 740 O O . GLY A 1 100 ? 17.565 16.969 10.115 1.00 34.81 100 GLY A O 1
ATOM 741 N N . ALA A 1 101 ? 16.362 17.325 11.989 1.00 32.66 101 ALA A N 1
ATOM 742 C CA . ALA A 1 101 ? 17.254 17.781 13.056 1.00 32.66 101 ALA A CA 1
ATOM 743 C C . ALA A 1 101 ? 16.478 17.732 14.379 1.00 32.66 101 ALA A C 1
ATOM 745 O O . ALA A 1 101 ? 15.296 18.147 14.364 1.00 32.66 101 ALA A O 1
#

Radius of gyration: 13.85 Å; chains: 1; bounding box: 33×40×21 Å

Organism: Perkinsus olseni (NCBI:txid32597)